Protein AF-E2BBI1-F1 (afdb_monomer)

Organism: Harpegnathos saltator (NCBI:txid610380)

Structure (mmCIF, N/CA/C/O backbone):
data_AF-E2BBI1-F1
#
_entry.id   AF-E2BBI1-F1
#
loop_
_atom_site.group_PDB
_atom_site.id
_atom_site.type_symbol
_atom_site.label_atom_id
_atom_site.label_alt_id
_atom_site.label_comp_id
_atom_site.label_asym_id
_atom_site.label_entity_id
_atom_site.label_seq_id
_atom_site.pdbx_PDB_ins_code
_atom_site.Cartn_x
_atom_site.Cartn_y
_atom_site.Cartn_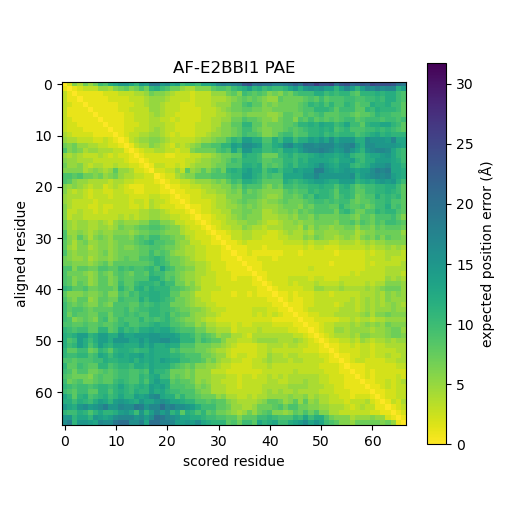z
_atom_site.occupancy
_atom_site.B_iso_or_equiv
_atom_site.auth_seq_id
_atom_site.auth_comp_id
_atom_site.auth_asym_id
_atom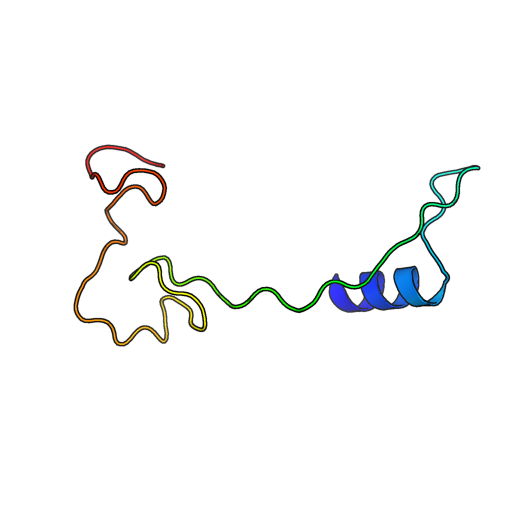_site.auth_atom_id
_atom_site.pdbx_PDB_model_num
ATOM 1 N N . LEU A 1 1 ? 6.254 -16.821 -8.805 1.00 61.22 1 LEU A N 1
ATOM 2 C CA . LEU A 1 1 ? 6.149 -15.684 -7.856 1.00 61.22 1 LEU A CA 1
ATOM 3 C C . LEU A 1 1 ? 6.071 -14.372 -8.638 1.00 61.22 1 LEU A C 1
ATOM 5 O O . LEU A 1 1 ? 7.026 -14.068 -9.350 1.00 61.22 1 LEU A O 1
ATOM 9 N N . PRO A 1 2 ? 4.969 -13.611 -8.536 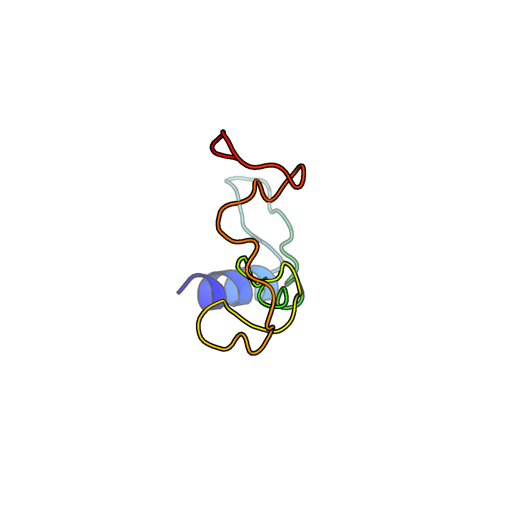1.00 83.31 2 PRO A N 1
ATOM 10 C CA . PRO A 1 2 ? 4.745 -12.390 -9.322 1.00 83.31 2 PRO A CA 1
ATOM 11 C C . PRO A 1 2 ? 5.825 -11.316 -9.104 1.00 83.31 2 PRO A C 1
ATOM 13 O O . PRO A 1 2 ? 6.208 -10.635 -10.049 1.00 83.31 2 PRO A O 1
ATOM 16 N N . LEU A 1 3 ? 6.407 -11.236 -7.902 1.00 87.06 3 LEU A N 1
ATOM 17 C CA . LEU A 1 3 ? 7.497 -10.304 -7.591 1.00 87.06 3 LEU A CA 1
ATOM 18 C C . LEU A 1 3 ? 8.763 -10.561 -8.422 1.00 87.06 3 LEU A C 1
ATOM 20 O O . LEU A 1 3 ? 9.334 -9.638 -8.992 1.00 87.06 3 LEU A O 1
ATOM 24 N N . VAL A 1 4 ? 9.195 -11.821 -8.525 1.00 91.56 4 VAL A N 1
ATOM 25 C CA . VAL A 1 4 ? 10.406 -12.187 -9.282 1.00 91.56 4 VAL A CA 1
ATOM 26 C C . VAL A 1 4 ? 10.236 -11.854 -10.766 1.00 91.56 4 VAL A C 1
ATOM 28 O O . VAL A 1 4 ? 11.169 -11.370 -11.405 1.00 91.56 4 VAL A O 1
ATOM 31 N N . ALA A 1 5 ? 9.036 -12.077 -11.308 1.00 90.00 5 ALA A N 1
ATOM 32 C CA . ALA A 1 5 ? 8.704 -11.703 -12.678 1.00 90.00 5 ALA A CA 1
ATOM 33 C C . ALA A 1 5 ? 8.735 -10.176 -12.871 1.00 90.00 5 ALA A C 1
ATOM 35 O O . ALA A 1 5 ? 9.385 -9.705 -13.803 1.00 90.00 5 ALA A O 1
ATOM 36 N N . ALA A 1 6 ? 8.129 -9.410 -11.956 1.00 88.44 6 ALA A N 1
ATOM 37 C CA . ALA A 1 6 ? 8.125 -7.946 -11.996 1.00 88.44 6 ALA A CA 1
ATOM 38 C C . ALA A 1 6 ? 9.544 -7.354 -11.937 1.00 88.44 6 ALA A C 1
ATOM 40 O O . ALA A 1 6 ? 9.890 -6.494 -12.745 1.00 88.44 6 ALA A O 1
ATOM 41 N N . VAL A 1 7 ? 10.404 -7.867 -11.049 1.00 91.88 7 VAL A N 1
ATOM 42 C CA . VAL A 1 7 ? 11.810 -7.432 -10.947 1.00 91.88 7 VAL A CA 1
ATOM 43 C C . VAL A 1 7 ? 12.5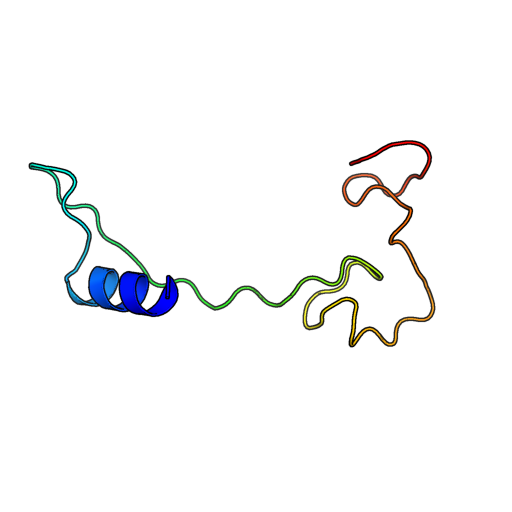73 -7.718 -12.241 1.00 91.88 7 VAL A C 1
ATOM 45 O O . VAL A 1 7 ? 13.327 -6.871 -12.717 1.00 91.88 7 VAL A O 1
ATOM 48 N N . ARG A 1 8 ? 12.378 -8.898 -12.841 1.00 92.44 8 ARG A N 1
ATOM 49 C CA . ARG A 1 8 ? 13.026 -9.259 -14.113 1.00 92.44 8 ARG A CA 1
ATOM 50 C C . ARG A 1 8 ? 12.539 -8.419 -15.293 1.00 92.44 8 ARG A C 1
ATOM 52 O O . ARG A 1 8 ? 13.324 -8.206 -16.211 1.00 92.44 8 ARG A O 1
ATOM 59 N N . ALA A 1 9 ? 11.275 -8.003 -15.297 1.00 91.06 9 ALA A N 1
ATOM 60 C CA . ALA A 1 9 ? 10.714 -7.122 -16.319 1.00 91.06 9 ALA A CA 1
ATOM 61 C C . ALA A 1 9 ? 11.270 -5.696 -16.185 1.00 91.06 9 ALA A C 1
ATOM 63 O O . ALA A 1 9 ? 11.782 -5.142 -17.153 1.00 91.06 9 ALA A O 1
ATOM 64 N N . ALA A 1 10 ? 11.281 -5.148 -14.967 1.00 90.38 10 ALA A N 1
ATOM 65 C CA . ALA A 1 10 ? 11.822 -3.816 -14.702 1.00 90.38 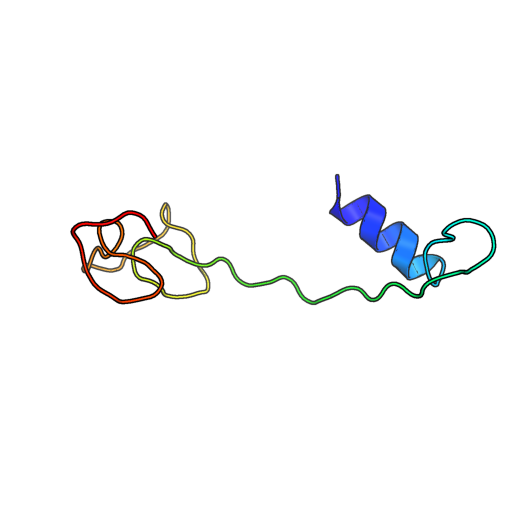10 ALA A CA 1
ATOM 66 C C . ALA A 1 10 ? 13.327 -3.718 -15.019 1.00 90.38 10 ALA A C 1
ATOM 68 O O . ALA A 1 10 ? 13.756 -2.776 -15.678 1.00 90.38 10 ALA A O 1
ATOM 69 N N . LYS A 1 11 ? 14.133 -4.725 -14.639 1.00 90.88 11 LYS A N 1
ATOM 70 C CA . LYS A 1 11 ? 15.574 -4.773 -14.970 1.00 90.88 11 LYS A CA 1
ATOM 71 C C . LYS A 1 11 ? 15.860 -4.827 -16.473 1.00 90.88 11 LYS A C 1
ATOM 73 O O . LYS A 1 11 ? 16.915 -4.378 -16.897 1.00 90.88 11 LYS A O 1
ATOM 78 N N . ARG A 1 12 ? 14.945 -5.393 -17.264 1.00 88.56 12 ARG A N 1
ATOM 79 C CA . ARG A 1 12 ? 15.049 -5.461 -18.730 1.00 88.56 12 ARG A CA 1
ATOM 80 C C . ARG A 1 12 ? 14.555 -4.192 -19.430 1.00 88.56 12 ARG A C 1
ATOM 82 O O . ARG A 1 12 ? 14.564 -4.147 -20.653 1.00 88.56 12 ARG A O 1
ATOM 89 N N . GLY A 1 13 ? 14.127 -3.180 -18.672 1.00 87.94 13 GLY A N 1
ATOM 90 C CA . GLY A 1 13 ? 13.601 -1.928 -19.213 1.00 87.94 13 GLY A CA 1
ATOM 91 C C . GLY A 1 13 ? 12.153 -2.014 -19.698 1.00 87.94 13 GLY A C 1
ATOM 92 O O . GLY A 1 13 ? 11.649 -1.032 -20.228 1.00 87.94 13 GLY A O 1
ATOM 93 N N . GLY A 1 14 ? 11.462 -3.145 -19.507 1.00 88.75 14 GLY A N 1
ATOM 94 C CA . GLY A 1 14 ? 10.082 -3.308 -19.953 1.00 88.75 14 GLY A CA 1
ATOM 95 C C . GLY A 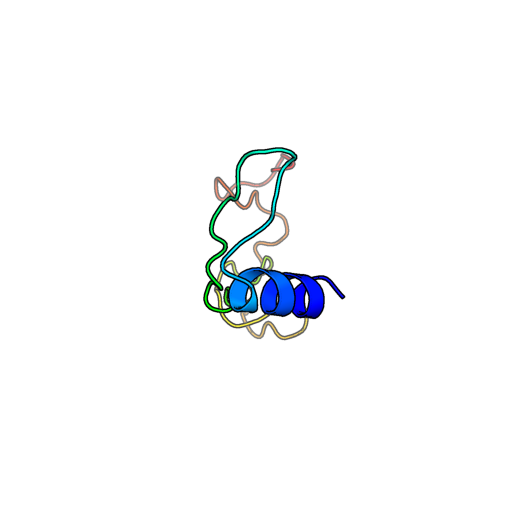1 14 ? 9.685 -4.728 -20.346 1.00 88.75 14 GLY A C 1
ATOM 96 O O . GLY A 1 14 ? 10.426 -5.695 -20.151 1.00 88.75 14 GLY A O 1
ATOM 97 N N . VAL A 1 15 ? 8.480 -4.842 -20.902 1.00 92.50 15 VAL A N 1
ATOM 98 C CA . VAL A 1 15 ? 7.914 -6.074 -21.465 1.00 92.50 15 VAL A CA 1
ATOM 99 C C . VAL A 1 15 ? 7.523 -5.817 -22.916 1.00 92.50 15 VAL A C 1
ATOM 101 O O . VAL A 1 15 ? 6.853 -4.831 -23.216 1.00 92.50 15 VAL A O 1
ATOM 104 N N . ALA A 1 16 ? 7.940 -6.710 -23.814 1.00 92.00 16 ALA A N 1
ATOM 105 C CA . ALA A 1 16 ? 7.519 -6.688 -25.209 1.00 92.00 16 ALA A CA 1
ATOM 106 C C . ALA A 1 16 ? 6.114 -7.292 -25.349 1.00 92.00 16 ALA A C 1
ATOM 108 O O . ALA A 1 16 ? 5.868 -8.408 -24.888 1.00 92.00 16 ALA A O 1
ATOM 109 N N . LEU A 1 17 ? 5.208 -6.568 -26.004 1.00 91.00 17 LEU A N 1
ATOM 110 C CA . LEU A 1 17 ? 3.848 -7.012 -26.330 1.00 91.00 17 LEU A CA 1
ATOM 111 C C . LEU A 1 17 ? 3.729 -7.271 -27.840 1.00 91.00 17 LEU A C 1
ATOM 113 O O . LEU A 1 17 ? 2.859 -6.725 -28.512 1.00 91.00 17 LEU A O 1
ATOM 117 N N . GLY A 1 18 ? 4.662 -8.056 -28.387 1.00 90.25 18 GLY A N 1
ATOM 118 C CA . GLY A 1 18 ? 4.878 -8.184 -29.830 1.00 90.25 18 GLY A CA 1
ATOM 119 C C . GLY A 1 18 ? 5.973 -7.224 -30.289 1.00 90.25 18 GLY A C 1
ATOM 120 O O . GLY A 1 18 ? 7.104 -7.327 -29.821 1.00 90.25 18 GLY A O 1
ATOM 121 N N . TRP A 1 19 ? 5.643 -6.288 -31.181 1.00 89.38 19 TRP A N 1
ATOM 122 C CA . TRP A 1 19 ? 6.581 -5.253 -31.631 1.00 89.38 19 TRP A CA 1
ATOM 123 C C . TRP A 1 19 ? 6.787 -4.072 -30.660 1.00 89.38 19 TRP A C 1
ATOM 125 O O . TRP A 1 19 ? 7.894 -3.533 -30.659 1.00 89.38 19 TRP A O 1
ATOM 135 N N . PRO A 1 20 ? 5.814 -3.630 -29.830 1.00 95.00 20 PRO A N 1
ATOM 136 C CA . PRO A 1 20 ? 6.065 -2.540 -28.899 1.00 95.00 20 PRO A CA 1
ATOM 137 C C . PRO A 1 20 ? 6.674 -3.066 -27.593 1.00 95.00 20 PRO A C 1
ATOM 139 O O . PRO A 1 20 ? 6.244 -4.087 -27.049 1.00 95.00 20 PRO A O 1
ATOM 142 N N . VAL A 1 21 ? 7.643 -2.326 -27.054 1.00 92.00 21 VAL A N 1
ATOM 143 C CA . VAL A 1 21 ? 8.177 -2.533 -25.701 1.00 92.00 21 VAL A CA 1
ATOM 144 C C . VAL A 1 21 ? 7.552 -1.504 -24.771 1.00 92.00 21 VAL A C 1
ATOM 146 O O . VAL A 1 21 ? 7.615 -0.305 -25.034 1.00 92.00 21 VAL A O 1
ATOM 149 N N . VAL A 1 22 ? 6.952 -1.972 -23.678 1.00 94.25 22 VAL A N 1
ATOM 150 C CA . VAL A 1 22 ? 6.338 -1.117 -22.658 1.00 94.25 22 VAL A CA 1
ATOM 151 C C . VAL A 1 22 ? 7.206 -1.116 -21.409 1.00 94.25 22 VAL A C 1
ATOM 153 O O . VAL A 1 22 ? 7.482 -2.175 -20.845 1.00 94.25 22 VAL A O 1
ATOM 156 N N . SER A 1 23 ? 7.612 0.068 -20.957 1.00 91.75 23 SER A N 1
ATOM 157 C CA . SER A 1 23 ? 8.418 0.236 -19.748 1.00 91.75 23 SER A CA 1
ATOM 158 C C . SER A 1 23 ? 7.671 -0.228 -18.500 1.00 91.75 23 SER A C 1
ATOM 160 O O . SER A 1 23 ? 6.492 0.072 -18.311 1.00 91.75 23 SER A O 1
ATOM 162 N N . VAL A 1 24 ? 8.375 -0.933 -17.615 1.00 91.56 24 VAL A N 1
ATOM 163 C CA . VAL A 1 24 ? 7.835 -1.386 -16.328 1.00 91.56 24 VAL A CA 1
ATOM 164 C C . VAL A 1 24 ? 8.621 -0.737 -15.200 1.00 91.56 24 VAL A C 1
ATOM 166 O O . VAL A 1 24 ? 9.838 -0.886 -15.118 1.00 91.56 24 VAL A O 1
ATOM 169 N N . PHE A 1 25 ? 7.906 -0.067 -14.300 1.00 89.94 25 PHE A N 1
ATOM 170 C CA . PHE A 1 25 ? 8.466 0.546 -13.100 1.00 89.94 25 PHE A CA 1
ATOM 171 C C . PHE A 1 25 ? 8.050 -0.253 -11.865 1.00 89.94 25 PHE A C 1
ATOM 173 O O . PHE A 1 25 ? 6.889 -0.642 -11.726 1.00 89.94 25 PHE A O 1
ATOM 180 N N . LEU A 1 26 ? 8.997 -0.505 -10.958 1.00 90.94 26 LEU A N 1
ATOM 181 C CA . LEU A 1 26 ? 8.684 -1.128 -9.675 1.00 90.94 26 LEU A CA 1
ATOM 182 C C . LEU A 1 26 ? 8.051 -0.089 -8.754 1.00 90.94 26 LEU A C 1
ATOM 184 O O . LEU A 1 26 ? 8.660 0.931 -8.441 1.00 90.94 26 LEU A O 1
ATOM 188 N N . LEU A 1 27 ? 6.833 -0.376 -8.308 1.00 90.12 27 LEU A N 1
ATOM 189 C CA . LEU A 1 27 ? 6.158 0.424 -7.298 1.00 90.12 27 LEU A CA 1
ATOM 190 C C . LEU A 1 27 ? 6.613 0.002 -5.902 1.00 90.12 27 LEU A C 1
ATOM 192 O O . LEU A 1 27 ? 6.924 -1.167 -5.658 1.00 90.12 27 LEU A O 1
ATOM 196 N N . ALA A 1 28 ? 6.604 0.959 -4.975 1.00 88.31 28 ALA A N 1
ATOM 197 C CA . ALA A 1 28 ? 6.781 0.664 -3.563 1.00 88.31 28 ALA A CA 1
ATOM 198 C C . ALA A 1 28 ? 5.716 -0.336 -3.086 1.00 88.31 28 ALA A C 1
ATOM 200 O O . ALA A 1 28 ? 4.581 -0.354 -3.577 1.00 88.31 28 ALA A O 1
ATOM 201 N N . ALA A 1 29 ? 6.082 -1.167 -2.109 1.00 87.88 29 ALA A N 1
ATOM 202 C CA . ALA A 1 29 ? 5.147 -2.104 -1.510 1.00 87.88 29 ALA A CA 1
ATOM 203 C C . ALA A 1 29 ? 3.961 -1.336 -0.910 1.00 87.88 29 ALA A C 1
ATOM 205 O O . ALA A 1 29 ? 4.138 -0.466 -0.055 1.00 87.88 29 ALA A O 1
ATOM 206 N N . ARG A 1 30 ? 2.742 -1.660 -1.355 1.00 89.38 30 ARG A N 1
ATOM 207 C CA . ARG A 1 30 ? 1.531 -1.098 -0.757 1.00 89.38 30 ARG A CA 1
ATOM 208 C C . ARG A 1 30 ? 1.424 -1.618 0.683 1.00 89.38 30 ARG A C 1
ATOM 210 O O . ARG A 1 30 ? 1.460 -2.838 0.866 1.00 89.38 30 ARG A O 1
ATOM 217 N N . PRO A 1 31 ? 1.267 -0.743 1.692 1.00 91.19 31 PRO A N 1
ATOM 218 C CA . PRO A 1 31 ? 1.080 -1.193 3.062 1.00 91.19 31 PRO A CA 1
ATOM 219 C C . PRO A 1 31 ? -0.188 -2.054 3.169 1.00 91.19 31 PRO A C 1
ATOM 221 O O . PRO A 1 31 ? -1.173 -1.789 2.471 1.00 91.19 31 PRO A O 1
ATOM 224 N N . PRO A 1 32 ? -0.194 -3.086 4.029 1.00 92.19 32 PRO A N 1
ATOM 225 C CA . PRO A 1 32 ? -1.360 -3.941 4.192 1.00 92.19 32 PRO A CA 1
ATOM 226 C C . PRO A 1 32 ? -2.539 -3.127 4.729 1.00 92.19 32 PRO A C 1
ATOM 228 O O . PRO A 1 32 ? -2.381 -2.323 5.645 1.00 92.19 32 PRO A O 1
ATOM 231 N N . GLN A 1 33 ? -3.717 -3.330 4.145 1.00 92.81 33 GLN A N 1
ATOM 232 C CA . GLN A 1 33 ? -4.957 -2.695 4.580 1.00 92.81 33 GLN A CA 1
ATOM 233 C C . GLN A 1 33 ? -5.708 -3.631 5.528 1.00 92.81 33 GLN A C 1
ATOM 235 O O . GLN A 1 33 ? -5.995 -4.784 5.191 1.00 92.81 33 GLN A O 1
ATOM 240 N N . CYS A 1 34 ? -6.089 -3.125 6.696 1.00 94.25 34 CYS A N 1
ATOM 241 C CA . CYS A 1 34 ? -6.898 -3.871 7.642 1.00 94.25 34 CYS A CA 1
ATOM 242 C C . CYS A 1 34 ? -8.386 -3.652 7.361 1.00 94.25 34 CYS A C 1
ATOM 244 O O . CYS A 1 34 ? -8.947 -2.608 7.677 1.00 94.25 34 CYS A O 1
ATOM 246 N N . TYR A 1 35 ? -9.074 -4.668 6.845 1.00 91.38 35 TYR A N 1
ATOM 247 C CA . TYR A 1 35 ? -10.522 -4.592 6.598 1.00 91.38 35 TYR A CA 1
ATOM 248 C C . TYR A 1 35 ? -11.388 -4.703 7.864 1.00 91.38 35 TYR A C 1
ATOM 250 O O . TYR A 1 35 ? -12.600 -4.525 7.793 1.00 91.38 35 TYR A O 1
ATOM 258 N N . ARG A 1 36 ? -10.777 -4.956 9.031 1.00 93.06 36 ARG A N 1
ATOM 259 C CA . ARG A 1 36 ? -11.466 -4.935 10.330 1.00 93.06 36 ARG A CA 1
ATOM 260 C C . ARG A 1 36 ? -11.614 -3.518 10.869 1.00 93.06 36 ARG A C 1
ATOM 262 O O . ARG A 1 36 ? -12.699 -3.140 11.282 1.00 93.06 36 ARG A O 1
ATOM 269 N N . CYS A 1 37 ? -10.541 -2.730 10.868 1.00 93.62 37 CYS A N 1
ATOM 270 C CA . CYS A 1 37 ? -10.546 -1.383 11.450 1.00 93.62 37 CYS A CA 1
ATOM 271 C C . CYS A 1 37 ? -10.417 -0.253 10.416 1.00 93.62 37 CYS A C 1
ATOM 273 O O . CYS A 1 37 ? -10.605 0.903 10.780 1.00 93.62 37 CYS A O 1
ATOM 275 N N . TRP A 1 38 ? -10.136 -0.590 9.155 1.00 92.06 38 TRP A N 1
ATOM 276 C CA . TRP A 1 38 ? -9.914 0.300 8.005 1.00 92.06 38 TRP A CA 1
ATOM 277 C C . TRP A 1 38 ? -8.630 1.132 8.042 1.00 92.06 38 TRP A C 1
ATOM 279 O O . TRP A 1 38 ? -8.463 2.035 7.228 1.00 92.06 38 TRP A O 1
ATOM 289 N N . SER A 1 39 ? -7.696 0.787 8.927 1.00 91.81 39 SER A N 1
ATOM 290 C CA . SER A 1 39 ? -6.358 1.380 8.956 1.00 91.81 39 SER A CA 1
ATOM 291 C C . SER A 1 39 ? -5.360 0.587 8.104 1.00 91.81 39 SER A C 1
ATOM 293 O O . SER A 1 39 ? -5.533 -0.614 7.883 1.00 91.81 39 SER A O 1
ATOM 295 N N . SER A 1 40 ? -4.301 1.254 7.653 1.00 92.44 40 SER A N 1
ATOM 296 C CA . SER A 1 40 ? -3.176 0.652 6.937 1.00 92.44 40 SER A CA 1
ATOM 297 C C . SER A 1 40 ? -2.042 0.237 7.884 1.00 92.44 40 SER A C 1
ATOM 299 O O . SER A 1 40 ? -1.948 0.704 9.017 1.00 92.44 40 SER A O 1
ATOM 301 N N . GLY A 1 41 ? -1.142 -0.619 7.405 1.00 93.69 41 GLY A N 1
ATOM 302 C CA . GLY A 1 41 ? 0.058 -1.062 8.123 1.00 93.69 41 GLY A CA 1
ATOM 303 C C . GLY A 1 41 ? -0.089 -2.405 8.839 1.00 93.69 41 GLY A C 1
ATOM 304 O O . GLY A 1 41 ? 0.906 -2.945 9.309 1.00 93.69 41 GLY A O 1
ATOM 305 N N . HIS A 1 42 ? -1.288 -2.992 8.869 1.00 94.00 42 HIS A N 1
ATOM 306 C CA . HIS A 1 42 ? -1.517 -4.326 9.427 1.00 94.00 42 HIS A CA 1
ATOM 307 C C . HIS A 1 42 ? -2.671 -5.058 8.723 1.00 94.00 42 HIS A C 1
ATOM 309 O O . HIS A 1 42 ? -3.426 -4.470 7.948 1.00 94.00 42 HIS A O 1
ATOM 315 N N . THR A 1 43 ? -2.812 -6.356 8.984 1.00 93.88 43 THR A N 1
ATOM 316 C CA . THR A 1 43 ? -3.898 -7.197 8.458 1.00 93.88 43 THR A CA 1
ATOM 317 C C . THR A 1 43 ? -4.937 -7.472 9.549 1.00 93.88 43 THR A C 1
ATOM 319 O O . THR A 1 43 ? -4.734 -7.163 10.721 1.00 93.88 43 THR A O 1
ATOM 322 N N . LYS A 1 44 ? -6.075 -8.086 9.195 1.00 90.88 44 LYS A N 1
ATOM 323 C CA . LYS A 1 44 ? -7.119 -8.447 10.174 1.00 90.88 44 LYS A CA 1
ATOM 324 C C . LYS A 1 44 ? -6.587 -9.335 11.311 1.00 90.88 44 LYS A C 1
ATOM 326 O O . LYS A 1 44 ? -7.033 -9.167 12.442 1.00 90.88 44 LYS A O 1
ATOM 331 N N . SER A 1 45 ? -5.647 -10.238 11.019 1.00 91.62 45 SER A N 1
ATOM 332 C CA . SER A 1 45 ? -5.075 -11.170 12.000 1.00 91.62 45 SER A CA 1
ATOM 333 C C . SER A 1 45 ? -4.220 -10.484 13.066 1.00 91.62 45 SER A C 1
ATOM 335 O O . SER A 1 45 ? -4.165 -10.967 14.188 1.00 91.62 45 SER A O 1
ATOM 337 N N . THR A 1 46 ? -3.588 -9.355 12.742 1.00 94.06 46 THR A N 1
ATOM 338 C CA . THR A 1 46 ? -2.724 -8.594 13.660 1.00 94.06 46 THR A CA 1
ATOM 339 C C . THR A 1 46 ? -3.392 -7.322 14.190 1.00 94.06 46 THR A C 1
ATOM 341 O O . THR A 1 46 ? -2.743 -6.465 14.783 1.00 94.06 46 THR A O 1
ATOM 344 N N . CYS A 1 47 ? -4.702 -7.172 13.977 1.00 94.81 47 CYS A N 1
ATOM 345 C CA . CYS A 1 47 ? -5.439 -5.976 14.359 1.00 94.81 47 CYS A CA 1
ATOM 346 C C . CYS A 1 47 ? -5.759 -5.948 15.860 1.00 94.81 47 CYS A C 1
ATOM 348 O O . CYS A 1 47 ? -6.511 -6.789 16.354 1.00 94.81 47 CYS A O 1
ATOM 350 N N . THR A 1 48 ? -5.266 -4.920 16.551 1.00 94.38 48 THR A N 1
ATOM 351 C CA . THR A 1 48 ? -5.509 -4.653 17.982 1.00 94.38 48 THR A CA 1
ATOM 352 C C . THR A 1 48 ? -6.621 -3.630 18.233 1.00 94.38 48 THR A C 1
ATOM 354 O O . THR A 1 48 ? -6.919 -3.298 19.378 1.00 94.38 48 THR A O 1
ATOM 357 N N . ALA A 1 49 ? -7.251 -3.108 17.177 1.00 91.88 49 ALA A N 1
ATOM 358 C CA . ALA A 1 49 ? -8.303 -2.112 17.319 1.00 91.88 49 ALA A CA 1
ATOM 359 C C . ALA A 1 49 ? -9.548 -2.711 17.994 1.00 91.88 49 ALA A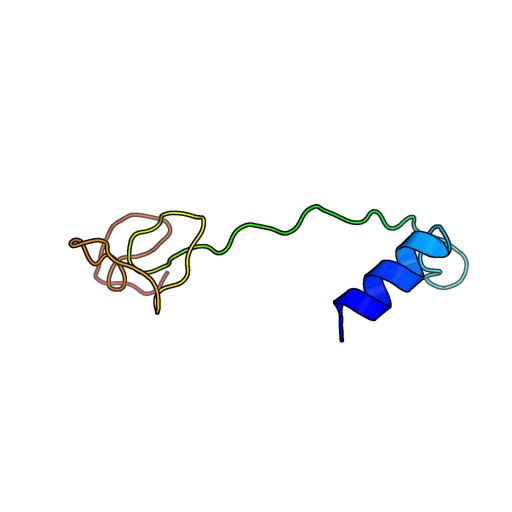 C 1
ATOM 361 O O . ALA A 1 49 ? -10.041 -3.765 17.591 1.00 91.88 49 ALA A O 1
ATOM 362 N N . SER A 1 50 ? -10.096 -1.988 18.974 1.00 91.44 50 SER A N 1
ATOM 363 C CA . SER A 1 50 ? -11.327 -2.376 19.679 1.00 91.44 50 SER A CA 1
ATOM 364 C C . SER A 1 50 ? -12.554 -2.379 18.754 1.00 91.44 50 SER A C 1
ATOM 366 O O . SER A 1 50 ? -13.409 -3.257 18.845 1.00 91.44 50 SER A O 1
ATOM 368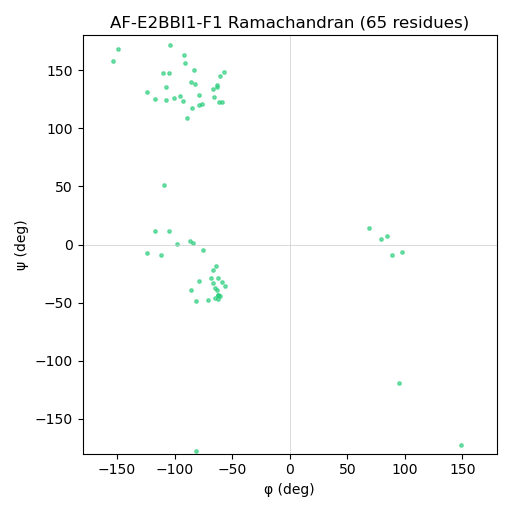 N N . ARG A 1 51 ? -12.626 -1.426 17.816 1.00 88.44 51 ARG A N 1
ATOM 369 C CA . ARG A 1 51 ? -13.772 -1.280 16.912 1.00 88.44 51 ARG A CA 1
ATOM 370 C C . ARG A 1 51 ? -13.651 -2.183 15.689 1.00 88.44 51 ARG A C 1
ATOM 372 O O . ARG A 1 51 ? -12.773 -1.982 14.848 1.00 88.44 51 ARG A O 1
ATOM 379 N N . ASP A 1 5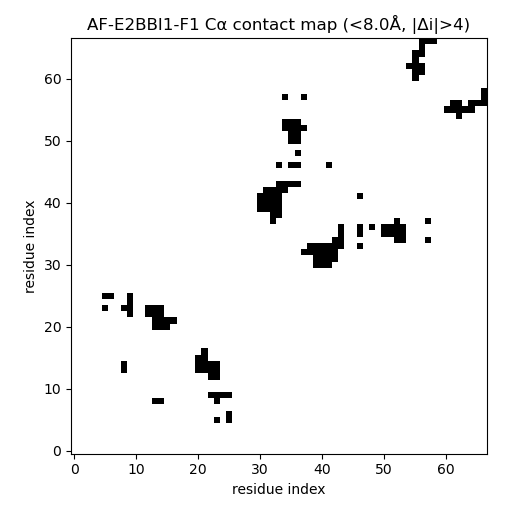2 ? -14.602 -3.101 15.557 1.00 90.44 52 ASP A N 1
ATOM 380 C CA . ASP A 1 52 ? -14.781 -3.932 14.371 1.00 90.44 52 ASP A CA 1
ATOM 381 C C . ASP A 1 52 ? -15.771 -3.286 13.387 1.00 90.44 52 ASP A C 1
ATOM 383 O O . ASP A 1 52 ? -16.905 -2.959 13.732 1.00 90.44 52 ASP A O 1
ATOM 387 N N . ARG A 1 53 ? -15.314 -3.071 12.154 1.00 91.06 53 ARG A N 1
ATOM 388 C CA . ARG A 1 53 ? -16.076 -2.545 11.013 1.00 91.06 53 ARG A CA 1
ATOM 389 C C . ARG A 1 53 ? -16.170 -3.565 9.876 1.00 91.06 53 ARG A C 1
ATOM 391 O O . ARG A 1 53 ? -16.572 -3.205 8.776 1.00 91.06 53 ARG A O 1
ATOM 398 N N . SER A 1 54 ? -15.802 -4.825 10.108 1.00 89.12 54 SER A N 1
ATOM 399 C CA . SER A 1 54 ? -15.777 -5.856 9.062 1.00 89.12 54 SER A CA 1
ATOM 400 C C . SER A 1 54 ? -17.161 -6.226 8.522 1.00 89.12 54 SER A C 1
ATOM 402 O O . SER A 1 54 ? -17.253 -6.693 7.392 1.00 89.12 54 SER A O 1
ATOM 404 N N . GLY A 1 55 ? -18.229 -5.977 9.288 1.00 89.44 55 GLY A N 1
ATOM 405 C CA . GLY A 1 55 ? -19.619 -6.125 8.836 1.00 89.44 55 GLY A CA 1
ATOM 406 C C . GLY A 1 55 ? -20.198 -4.893 8.128 1.00 89.44 55 GLY A C 1
ATOM 407 O O . GLY A 1 55 ? -21.382 -4.882 7.798 1.00 89.44 55 GLY A O 1
ATOM 408 N N . LEU A 1 56 ? -19.403 -3.838 7.934 1.00 91.81 56 LEU A N 1
ATOM 409 C CA . LEU A 1 56 ? -19.820 -2.609 7.263 1.00 91.81 56 LEU A CA 1
ATOM 410 C C . LEU A 1 56 ? -19.228 -2.561 5.856 1.00 91.81 56 LEU A C 1
ATOM 412 O O . LEU A 1 56 ? -18.106 -3.011 5.619 1.00 91.81 56 LEU A O 1
ATOM 416 N N . CYS A 1 57 ? -19.956 -1.956 4.924 1.00 91.38 57 CYS A N 1
ATOM 417 C CA . CYS A 1 57 ? -19.444 -1.713 3.587 1.00 91.38 57 CYS A CA 1
ATOM 418 C C . CYS A 1 57 ? -18.211 -0.806 3.640 1.00 91.38 57 CYS A C 1
ATOM 420 O O . CYS A 1 57 ? -18.278 0.331 4.120 1.00 91.38 57 CYS A O 1
ATOM 422 N N . TYR A 1 58 ? -17.096 -1.304 3.097 1.00 88.19 58 TYR A N 1
ATOM 423 C CA . TYR A 1 58 ? -15.810 -0.604 3.109 1.00 88.19 58 TYR A CA 1
ATOM 424 C C . TYR A 1 58 ? -15.828 0.708 2.308 1.00 88.19 58 TYR A C 1
ATOM 426 O O . TYR A 1 58 ? -14.948 1.541 2.502 1.00 88.19 58 TYR A O 1
ATOM 434 N N . ARG A 1 59 ? -16.811 0.898 1.413 1.00 90.00 59 ARG A N 1
ATOM 435 C CA . ARG A 1 59 ? -16.973 2.133 0.632 1.00 90.00 59 ARG A CA 1
ATOM 436 C C . ARG A 1 59 ? -17.775 3.202 1.370 1.00 90.00 59 ARG A C 1
ATOM 438 O O . ARG A 1 59 ? -17.455 4.376 1.240 1.00 90.00 59 ARG A O 1
ATOM 445 N N . CYS A 1 60 ? -18.829 2.823 2.101 1.00 92.00 60 CYS A N 1
ATOM 446 C CA . CYS A 1 60 ? -19.834 3.785 2.578 1.00 92.00 60 CYS A CA 1
ATOM 447 C C . CYS A 1 60 ? -20.069 3.810 4.096 1.00 92.00 60 CYS A C 1
ATOM 449 O O . CYS A 1 60 ? -20.812 4.671 4.566 1.00 92.00 60 CYS A O 1
ATOM 451 N N . GLY A 1 61 ? -19.491 2.901 4.890 1.00 90.81 61 GLY A N 1
ATOM 452 C CA . GLY A 1 61 ? -19.680 2.945 6.348 1.00 90.81 61 GLY A CA 1
ATOM 453 C C . GLY A 1 61 ? -20.887 2.181 6.888 1.00 90.81 61 GLY A C 1
ATOM 454 O O . GLY A 1 61 ? -21.019 2.077 8.105 1.00 90.81 61 GLY A O 1
ATOM 455 N N . ARG A 1 62 ? -21.785 1.683 6.031 1.00 91.88 62 ARG A N 1
ATOM 456 C CA . ARG A 1 62 ? -23.106 1.175 6.444 1.00 91.88 62 ARG A CA 1
ATOM 457 C C . ARG A 1 62 ? -23.215 -0.341 6.300 1.00 91.88 62 ARG A C 1
ATOM 459 O O . ARG A 1 62 ? -22.599 -0.925 5.414 1.00 91.88 62 ARG A O 1
ATOM 466 N N . GLY A 1 63 ? -23.996 -0.960 7.186 1.00 91.94 63 GLY A N 1
ATOM 467 C CA . GLY A 1 63 ? -24.380 -2.369 7.084 1.00 91.94 63 GLY A CA 1
ATOM 468 C C . GLY A 1 63 ? -25.546 -2.584 6.113 1.00 91.94 63 GLY A C 1
ATOM 469 O O . GLY A 1 63 ? -26.033 -1.641 5.488 1.00 91.94 63 GLY A O 1
ATOM 470 N N . GLY A 1 64 ? -25.999 -3.834 5.998 1.00 91.38 64 GLY A N 1
ATOM 471 C CA . GLY A 1 64 ? -27.188 -4.198 5.213 1.00 91.38 64 GLY A CA 1
ATOM 472 C C . GLY A 1 64 ? -26.951 -4.415 3.716 1.00 91.38 64 GLY A C 1
ATOM 473 O O . GLY A 1 64 ? -27.912 -4.592 2.979 1.00 91.38 64 GLY A O 1
ATOM 474 N N . HIS A 1 65 ? -25.697 -4.407 3.257 1.00 89.50 65 HIS A N 1
ATOM 475 C CA . HIS A 1 65 ? -25.332 -4.765 1.885 1.00 89.50 65 HIS A CA 1
ATOM 476 C C . HIS A 1 65 ? -23.899 -5.297 1.809 1.00 89.50 65 HIS A C 1
ATOM 478 O O . HIS A 1 65 ? -23.063 -5.009 2.669 1.00 89.50 65 HIS A O 1
ATOM 484 N N . THR A 1 66 ? -23.620 -6.056 0.751 1.00 79.38 66 THR A N 1
ATOM 485 C CA . THR A 1 66 ? -22.258 -6.405 0.344 1.00 79.38 66 THR A CA 1
ATOM 486 C C . THR A 1 66 ? -21.677 -5.250 -0.470 1.00 79.38 66 THR A C 1
ATOM 488 O O . THR A 1 66 ? -22.387 -4.617 -1.250 1.00 79.38 66 THR A O 1
ATOM 491 N N . ALA A 1 67 ? -20.409 -4.935 -0.216 1.00 73.06 67 ALA A N 1
ATOM 492 C CA . ALA A 1 67 ? -19.711 -3.809 -0.825 1.00 73.06 67 ALA A CA 1
ATOM 493 C C . ALA A 1 67 ? -19.342 -4.026 -2.294 1.00 73.06 67 ALA A C 1
ATOM 495 O O . ALA A 1 67 ? -19.240 -5.189 -2.738 1.00 73.06 67 ALA A O 1
#

Sequence (67 aa):
LPLVAAVRAAKRGGVALGWPVVSVFLLAARPPQCYRCWSSGHTKSTCTASRDRSGLCYRCGRGGHTA

Solvent-accessible surface area (backbone atoms only — not comparable to full-atom values): 4297 Å² total; per-residue (Å²): 112,74,66,64,53,50,53,57,28,32,77,66,58,23,49,68,76,76,89,54,72,44,74,42,80,87,72,79,83,76,68,43,66,12,65,32,67,73,46,71,72,38,40,62,92,73,58,82,67,88,62,78,44,60,76,29,16,87,88,76,74,43,62,96,58,85,112

pLDDT: mean 90.22, std 4.86, range [61.22, 95.0]

Secondary structure (DSSP, 8-state):
-HHHHHHHHHHTTSEESSS-EE---PPPPPPPB-TTT--BSS-GGG---S---TTS-TTTS-SSS--

InterPro domains:
  IPR036875 Zinc finger, CCHC-type superfamily [SSF57756] (30-66)

Mean predicted aligned error: 6.44 Å

Foldseek 3Di:
DVVVVLVVQQVVQADDPDPDGDGHDDDDDFFDADLQVRDGNDYVVPDPDPHGQNQPASVPSHHDDHD

Radius of gyration: 18.56 Å; Cα contacts (8 Å, |Δi|>4): 77; chains: 1; bounding box: 43×20×51 Å